Protein AF-A0A5N5W358-F1 (afdb_monomer_lite)

pLDDT: mean 72.8, std 19.38, range [32.84, 91.94]

Radius of gyration: 18.25 Å; chains: 1; bounding box: 49×60×29 Å

Sequence (107 aa):
MSAATDPSAQVLGEVALIACGRRKGKTRSCSSCERKAPILLSIARTGAVDALATAICGGNEGACRDCHDKARMILDETVTPCAACGEAGLYPRQTRFSDPAAPGASR

Organism: Streptomyces mobaraensis (NCBI:txid35621)

Structure (mmCIF, N/CA/C/O backbone):
data_AF-A0A5N5W358-F1
#
_entry.id   AF-A0A5N5W358-F1
#
loop_
_atom_site.group_PDB
_atom_site.id
_atom_site.type_symbol
_atom_site.label_atom_id
_atom_site.label_alt_id
_atom_site.label_comp_id
_atom_site.label_asym_id
_atom_site.label_entity_id
_atom_site.label_seq_id
_atom_site.pdbx_PDB_ins_code
_atom_site.Cartn_x
_atom_site.Cartn_y
_atom_site.Cartn_z
_atom_site.occupancy
_atom_site.B_iso_or_equiv
_atom_site.auth_seq_id
_atom_site.auth_comp_id
_atom_site.auth_asym_id
_atom_site.auth_atom_id
_atom_site.pdbx_PDB_model_num
ATOM 1 N N . MET A 1 1 ? -23.961 5.563 19.752 1.00 32.84 1 MET A N 1
ATOM 2 C CA . MET A 1 1 ? -23.305 6.177 18.579 1.00 32.84 1 MET A CA 1
ATOM 3 C C . MET A 1 1 ? -22.435 5.109 17.936 1.00 32.84 1 MET A C 1
ATOM 5 O O . MET A 1 1 ? -21.320 4.897 18.387 1.00 32.84 1 MET A O 1
ATOM 9 N N . SER A 1 2 ? -22.976 4.364 16.972 1.00 39.91 2 SER A N 1
ATOM 10 C CA . SER A 1 2 ? -22.243 3.294 16.287 1.00 39.91 2 SER A CA 1
ATOM 11 C C . SER A 1 2 ? -21.719 3.860 14.976 1.00 39.91 2 SER A C 1
ATOM 13 O O . SER A 1 2 ? -22.467 3.974 14.010 1.00 39.91 2 SER A O 1
ATOM 15 N N . ALA A 1 3 ? -20.459 4.295 14.964 1.00 45.12 3 ALA A N 1
ATOM 16 C CA . ALA A 1 3 ? -19.774 4.623 13.724 1.00 45.12 3 ALA A CA 1
ATOM 17 C C . ALA A 1 3 ? -19.533 3.303 12.984 1.00 45.12 3 ALA A C 1
ATOM 19 O O . ALA A 1 3 ? -18.563 2.598 13.253 1.00 45.12 3 ALA A O 1
ATOM 20 N N . ALA A 1 4 ? -20.459 2.935 12.100 1.00 45.47 4 ALA A N 1
ATOM 21 C CA . ALA A 1 4 ? -20.179 1.969 11.054 1.00 45.47 4 ALA A CA 1
ATOM 22 C C . ALA A 1 4 ? -19.151 2.633 10.134 1.00 45.47 4 ALA A C 1
ATOM 24 O O . ALA A 1 4 ? -19.504 3.327 9.185 1.00 45.47 4 ALA A O 1
ATOM 25 N N . THR A 1 5 ? -17.874 2.537 10.501 1.00 51.22 5 THR A N 1
ATOM 26 C CA . THR A 1 5 ? -16.779 2.965 9.642 1.00 51.22 5 THR A CA 1
ATOM 27 C C . THR A 1 5 ? -16.914 2.136 8.381 1.00 51.22 5 THR A C 1
ATOM 29 O O . THR A 1 5 ? -16.764 0.913 8.441 1.00 51.22 5 THR A O 1
ATOM 32 N N . ASP A 1 6 ? -17.283 2.806 7.291 1.00 58.31 6 ASP A N 1
ATOM 33 C CA . ASP A 1 6 ? -17.464 2.212 5.975 1.00 58.31 6 ASP A CA 1
ATOM 34 C C . ASP A 1 6 ? -16.317 1.216 5.732 1.00 58.31 6 ASP A C 1
ATOM 36 O O . ASP A 1 6 ? -15.157 1.577 5.980 1.00 58.31 6 ASP A O 1
ATOM 40 N N . PRO A 1 7 ? -16.589 -0.040 5.339 1.00 60.72 7 PRO A N 1
ATOM 41 C CA . PRO A 1 7 ? -15.531 -1.023 5.118 1.00 60.72 7 PRO A CA 1
ATOM 42 C C . PRO A 1 7 ? -14.454 -0.476 4.169 1.00 60.72 7 PRO A C 1
ATOM 44 O O . PRO A 1 7 ? -13.276 -0.782 4.333 1.00 60.72 7 PRO A O 1
ATOM 47 N N . SER A 1 8 ? -14.819 0.430 3.254 1.00 73.19 8 SER A N 1
ATOM 48 C CA . SER A 1 8 ? -13.862 1.156 2.417 1.00 73.19 8 SER A CA 1
ATOM 49 C C . SER A 1 8 ? -12.930 2.088 3.206 1.00 73.19 8 SER A C 1
ATOM 51 O O . SER A 1 8 ? -11.730 2.115 2.942 1.00 73.19 8 SER A O 1
ATOM 53 N N . ALA A 1 9 ? -13.431 2.816 4.204 1.00 79.62 9 ALA A N 1
ATOM 54 C CA . ALA A 1 9 ? -12.642 3.727 5.030 1.00 79.62 9 ALA A CA 1
ATOM 55 C C . ALA A 1 9 ? -11.670 2.985 5.962 1.00 79.62 9 ALA A C 1
ATOM 57 O O . ALA A 1 9 ? -10.557 3.464 6.183 1.00 79.62 9 ALA A O 1
ATOM 58 N N . GLN A 1 10 ? -12.054 1.807 6.466 1.00 82.88 10 GLN A N 1
ATOM 59 C CA . GLN A 1 10 ? -11.150 0.956 7.253 1.00 82.88 10 GLN A CA 1
ATOM 60 C C . GLN A 1 10 ? -9.987 0.445 6.397 1.00 82.88 10 GLN A C 1
ATOM 62 O O . GLN A 1 10 ? -8.829 0.644 6.762 1.00 82.88 10 GLN A O 1
ATOM 67 N N . VAL A 1 11 ? -10.288 -0.095 5.210 1.00 86.69 11 VAL A N 1
ATOM 68 C CA . VAL A 1 11 ? -9.271 -0.582 4.264 1.00 86.69 11 VAL A CA 1
ATOM 69 C C . VAL A 1 11 ? -8.324 0.543 3.841 1.00 86.69 11 VAL A C 1
ATOM 71 O O . VAL A 1 11 ? -7.107 0.366 3.823 1.00 86.69 11 VAL A O 1
ATOM 74 N N . LEU A 1 12 ? -8.844 1.739 3.552 1.00 88.69 12 LEU A N 1
ATOM 75 C CA . LEU A 1 12 ? -8.004 2.897 3.228 1.00 88.69 12 LEU A CA 1
ATOM 76 C C . LEU A 1 12 ? -7.079 3.289 4.391 1.00 88.69 12 LEU A C 1
ATOM 78 O O . LEU A 1 12 ? -5.919 3.637 4.156 1.00 88.69 12 LEU A O 1
ATOM 82 N N . GLY A 1 13 ? -7.558 3.200 5.634 1.00 88.12 13 GLY A N 1
ATOM 83 C CA . GLY A 1 13 ? -6.748 3.437 6.830 1.00 88.12 13 GLY A CA 1
ATOM 84 C C . GLY A 1 13 ? -5.609 2.427 6.986 1.00 88.12 13 GLY A C 1
ATOM 85 O O . GLY A 1 13 ? -4.471 2.809 7.266 1.00 88.12 13 GLY A O 1
ATOM 86 N N . GLU A 1 14 ? -5.875 1.147 6.742 1.00 88.31 14 GLU A N 1
ATOM 87 C CA . GLU A 1 14 ? -4.862 0.086 6.792 1.00 88.31 14 GLU A CA 1
ATOM 88 C C . GLU A 1 14 ? -3.804 0.250 5.699 1.00 88.31 14 GLU A C 1
ATOM 90 O O . GLU A 1 14 ? -2.602 0.225 5.987 1.00 88.31 14 GLU A O 1
ATOM 95 N N . VAL A 1 15 ? -4.229 0.527 4.463 1.00 89.94 15 VAL A N 1
ATOM 96 C CA . VAL A 1 15 ? -3.327 0.819 3.340 1.00 89.94 15 VAL A CA 1
ATOM 97 C C . VAL A 1 15 ? -2.433 2.019 3.664 1.00 89.94 15 VAL A C 1
ATOM 99 O O . VAL A 1 15 ? -1.213 1.961 3.470 1.00 89.94 15 VAL A O 1
ATOM 102 N N . ALA A 1 16 ? -3.008 3.093 4.215 1.00 91.38 16 ALA A N 1
ATOM 103 C CA . ALA A 1 16 ? -2.255 4.272 4.634 1.00 91.38 16 ALA A CA 1
ATOM 104 C C . ALA A 1 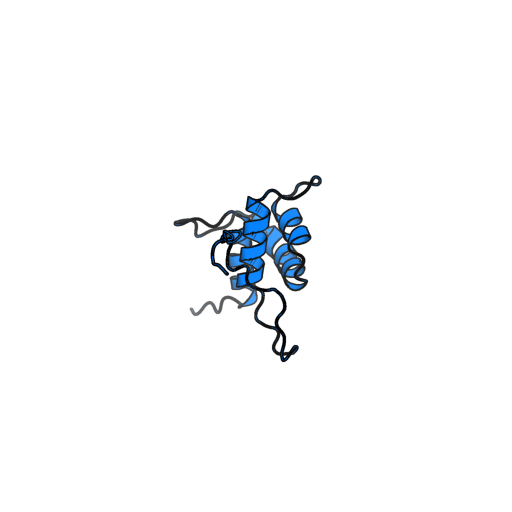16 ? -1.229 3.940 5.730 1.00 91.38 16 ALA A C 1
ATOM 106 O O . ALA A 1 16 ? -0.086 4.406 5.670 1.00 91.38 16 ALA A O 1
ATOM 107 N N . LEU A 1 17 ? -1.604 3.128 6.724 1.00 91.12 17 LEU A N 1
ATOM 108 C CA . LEU A 1 17 ? -0.729 2.708 7.821 1.00 91.12 17 LEU A CA 1
ATOM 109 C C . LEU A 1 17 ? 0.458 1.882 7.329 1.00 91.12 17 LEU A C 1
ATOM 111 O O . LEU A 1 17 ? 1.597 2.151 7.728 1.00 91.12 17 LEU A O 1
ATOM 115 N N . ILE A 1 18 ? 0.213 0.910 6.449 1.00 90.50 18 ILE A N 1
ATOM 116 C CA . ILE A 1 18 ? 1.260 0.058 5.877 1.00 90.50 18 ILE A CA 1
ATOM 117 C C . ILE A 1 18 ? 2.229 0.907 5.049 1.00 90.50 18 ILE A C 1
ATOM 119 O O . ILE A 1 18 ? 3.439 0.873 5.300 1.00 90.50 18 ILE A O 1
ATOM 123 N N . ALA A 1 19 ? 1.716 1.756 4.151 1.00 88.50 19 ALA A N 1
ATOM 124 C CA . ALA A 1 19 ? 2.531 2.670 3.348 1.00 88.50 19 ALA A CA 1
ATOM 125 C C . ALA A 1 19 ? 3.395 3.594 4.226 1.00 88.50 19 ALA A C 1
ATOM 127 O O . ALA A 1 19 ? 4.592 3.780 3.979 1.00 88.50 19 ALA A O 1
ATOM 128 N N . CYS A 1 20 ? 2.832 4.092 5.330 1.00 89.31 20 CYS A N 1
ATOM 129 C CA . CYS A 1 20 ? 3.526 4.948 6.291 1.00 89.31 20 CYS A CA 1
ATOM 130 C C . CYS A 1 20 ? 4.587 4.206 7.133 1.00 89.31 20 CYS A C 1
ATOM 132 O O . CYS A 1 20 ? 5.274 4.824 7.949 1.00 89.31 20 CYS A O 1
ATOM 134 N N . GLY A 1 21 ? 4.750 2.892 6.963 1.00 85.31 21 GLY A N 1
ATOM 135 C CA . GLY A 1 21 ? 5.665 2.074 7.756 1.00 85.31 21 GLY A CA 1
ATOM 136 C C . GLY A 1 21 ? 5.053 1.683 9.092 1.00 85.31 21 GLY A C 1
ATOM 137 O O . GLY A 1 21 ? 5.507 2.146 10.140 1.00 85.31 21 GLY A O 1
ATOM 138 N N . ARG A 1 22 ? 4.013 0.844 9.037 1.00 81.50 22 ARG A N 1
ATOM 139 C CA . ARG A 1 22 ? 3.398 0.171 10.190 1.00 81.50 22 ARG A CA 1
ATOM 140 C C . ARG A 1 22 ? 4.491 -0.424 11.093 1.00 81.50 22 ARG A C 1
ATOM 142 O O . ARG A 1 22 ? 5.352 -1.165 10.630 1.00 81.50 22 ARG A O 1
ATOM 149 N N . ARG A 1 23 ? 4.471 -0.073 12.382 1.00 80.81 23 ARG A N 1
ATOM 150 C CA . ARG A 1 23 ? 5.379 -0.564 13.439 1.00 80.81 23 ARG A CA 1
ATOM 151 C C . ARG A 1 23 ? 4.569 -0.787 14.715 1.00 80.81 23 ARG A C 1
ATOM 153 O O . ARG A 1 23 ? 3.537 -0.139 14.890 1.00 80.81 23 ARG A O 1
ATOM 160 N N . LYS A 1 24 ? 5.033 -1.656 15.624 1.00 72.19 24 LYS A N 1
ATOM 161 C CA . LYS A 1 24 ? 4.406 -1.806 16.952 1.00 72.19 24 LYS A CA 1
ATOM 162 C C . LYS A 1 24 ? 4.330 -0.434 17.639 1.00 72.19 24 LYS A C 1
ATOM 164 O O . LYS A 1 24 ? 5.345 0.242 17.765 1.00 72.19 24 LYS A O 1
ATOM 169 N N . GLY A 1 25 ? 3.119 -0.020 18.018 1.00 76.25 25 GLY A N 1
ATOM 170 C CA . GLY A 1 25 ? 2.831 1.287 18.626 1.00 76.25 25 GLY A CA 1
ATOM 171 C C . GLY A 1 25 ? 2.401 2.394 17.652 1.00 76.25 25 GLY A C 1
ATOM 172 O O . GLY A 1 25 ? 1.897 3.421 18.099 1.00 76.25 25 GLY A O 1
ATOM 173 N N . LYS A 1 26 ? 2.529 2.203 16.330 1.00 79.44 26 LYS A N 1
ATOM 174 C CA . LYS A 1 26 ? 2.057 3.176 15.334 1.00 79.44 26 LYS A CA 1
ATOM 175 C C . LYS A 1 26 ? 0.632 2.849 14.899 1.00 79.44 26 LYS A C 1
ATOM 177 O O . LYS A 1 26 ? 0.414 1.921 14.128 1.00 79.44 26 LYS A O 1
ATOM 182 N N . THR A 1 27 ? -0.315 3.650 15.375 1.00 79.25 27 THR A N 1
ATOM 183 C CA . THR A 1 27 ? -1.754 3.492 15.103 1.00 79.25 27 THR A CA 1
ATOM 184 C C . THR A 1 27 ? -2.308 4.520 14.118 1.00 79.25 27 THR A C 1
ATOM 186 O O . THR A 1 27 ? -3.464 4.413 13.726 1.00 79.25 27 THR A O 1
ATOM 189 N N . ARG A 1 28 ? -1.502 5.510 13.697 1.00 81.62 28 ARG A N 1
ATOM 190 C CA . ARG A 1 28 ? -1.896 6.527 12.708 1.00 81.62 28 ARG A CA 1
ATOM 191 C C . ARG A 1 28 ? -0.867 6.697 11.592 1.00 81.62 28 ARG A C 1
ATOM 193 O O . ARG A 1 28 ? 0.347 6.691 11.824 1.00 81.62 28 ARG A O 1
ATOM 200 N N . SER A 1 29 ? -1.376 6.842 10.376 1.00 88.00 29 SER A N 1
ATOM 201 C CA . SER A 1 29 ? -0.645 7.283 9.190 1.00 88.00 29 SER A CA 1
ATOM 202 C C . SER A 1 29 ? -0.409 8.794 9.218 1.00 88.00 29 SER A C 1
ATOM 204 O O . SER A 1 29 ? -1.043 9.525 9.972 1.00 88.00 29 SER A O 1
ATOM 206 N N . CYS A 1 30 ? 0.525 9.281 8.401 1.00 87.88 30 CYS A N 1
ATOM 207 C CA . CYS A 1 30 ? 0.615 10.712 8.125 1.00 87.88 30 CYS A CA 1
ATOM 208 C C . CYS A 1 30 ? -0.391 11.106 7.031 1.00 87.88 30 CYS A C 1
ATOM 210 O O . CYS A 1 30 ? -0.739 10.291 6.173 1.00 87.88 30 CYS A O 1
ATOM 212 N N . SER A 1 31 ? -0.774 12.384 6.994 1.00 86.50 31 SER A N 1
ATOM 213 C CA . SER A 1 31 ? -1.739 12.922 6.018 1.00 86.50 31 SER A CA 1
ATOM 214 C C . SER A 1 31 ? -1.307 12.770 4.551 1.00 86.50 31 SER A C 1
ATOM 216 O O . SER A 1 31 ? -2.131 12.856 3.642 1.00 86.50 31 SER A O 1
ATOM 218 N N . SER A 1 32 ? -0.012 12.564 4.292 1.00 86.44 32 SER A N 1
ATOM 219 C CA . SER A 1 32 ? 0.505 12.250 2.953 1.00 86.44 32 SER A CA 1
ATOM 220 C C . SER A 1 32 ? 0.156 10.816 2.537 1.00 86.44 32 SER A C 1
ATOM 222 O O . SER A 1 32 ? -0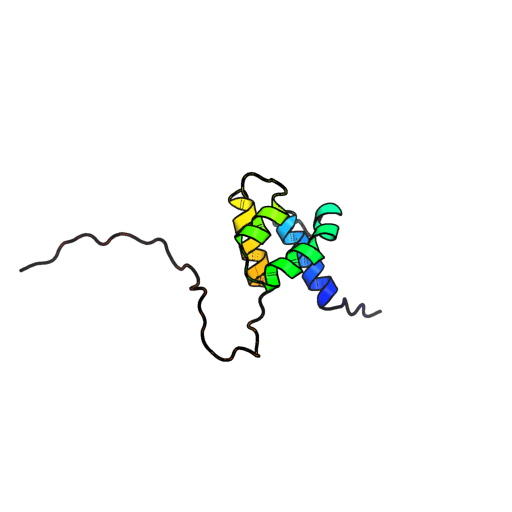.332 10.590 1.430 1.00 86.44 32 SER A O 1
ATOM 224 N N . CYS A 1 33 ? 0.335 9.845 3.437 1.00 87.12 33 CYS A N 1
ATOM 225 C CA . CYS A 1 33 ? -0.011 8.446 3.180 1.00 87.12 33 CYS A CA 1
ATOM 226 C C . CYS A 1 33 ? -1.526 8.239 3.086 1.00 87.12 33 CYS A C 1
ATOM 228 O O . CYS A 1 33 ? -1.972 7.470 2.242 1.00 87.12 33 CYS A O 1
ATOM 230 N N . GLU A 1 34 ? -2.312 8.969 3.880 1.00 88.75 34 GLU A N 1
ATOM 231 C CA . GLU A 1 34 ? -3.781 8.948 3.798 1.00 88.75 34 GLU A CA 1
ATOM 232 C C . GLU A 1 34 ? -4.276 9.431 2.436 1.00 88.75 34 GLU A C 1
ATOM 234 O O . GLU A 1 34 ? -5.094 8.770 1.803 1.00 88.75 34 GLU A O 1
ATOM 239 N N . ARG A 1 35 ? -3.708 10.528 1.920 1.00 88.31 35 ARG A N 1
ATOM 240 C CA . ARG A 1 35 ? -4.037 11.037 0.580 1.00 88.31 35 ARG A CA 1
ATOM 241 C C . ARG A 1 35 ? -3.637 10.084 -0.547 1.00 88.31 35 ARG A C 1
ATOM 243 O O . ARG A 1 35 ? -4.281 10.079 -1.591 1.00 88.31 35 ARG A O 1
ATOM 250 N N . LYS A 1 36 ? -2.590 9.277 -0.352 1.00 87.50 36 LYS A N 1
ATOM 251 C CA . LYS A 1 36 ? -2.139 8.272 -1.330 1.00 87.50 36 LYS A CA 1
ATOM 252 C C . LYS A 1 36 ? -2.958 6.979 -1.279 1.00 87.50 36 LYS A C 1
ATOM 254 O O . LYS A 1 36 ? -3.020 6.284 -2.289 1.00 87.50 36 LYS A O 1
ATOM 259 N N . ALA A 1 37 ? -3.592 6.658 -0.151 1.00 90.12 37 ALA A N 1
ATOM 260 C CA . ALA A 1 37 ? -4.258 5.374 0.066 1.00 90.12 37 ALA A CA 1
ATOM 261 C C . ALA A 1 37 ? -5.281 4.972 -1.016 1.00 90.12 37 ALA A C 1
ATOM 263 O O . ALA A 1 37 ? -5.233 3.816 -1.435 1.00 90.12 37 ALA A O 1
ATOM 264 N N . PRO A 1 38 ? -6.136 5.866 -1.557 1.00 89.25 38 PRO A N 1
ATOM 265 C CA . PRO A 1 38 ? -7.077 5.490 -2.618 1.00 89.25 38 PRO A CA 1
ATOM 266 C C . PRO A 1 38 ? -6.387 5.041 -3.913 1.00 89.25 38 PRO A C 1
ATOM 268 O O . PRO A 1 38 ? -6.805 4.073 -4.551 1.00 89.25 38 PRO A O 1
ATOM 271 N N . ILE A 1 39 ? -5.297 5.719 -4.284 1.00 89.94 39 ILE A N 1
ATOM 272 C CA . ILE A 1 39 ? -4.492 5.373 -5.463 1.00 89.94 39 ILE A CA 1
ATOM 273 C C . ILE A 1 39 ? -3.766 4.049 -5.218 1.00 89.94 39 ILE A C 1
ATOM 275 O O . ILE A 1 39 ? -3.803 3.165 -6.069 1.00 89.94 39 ILE A O 1
ATOM 279 N N . LEU A 1 40 ? -3.165 3.879 -4.037 1.00 90.38 40 LEU A N 1
ATOM 280 C CA . LEU A 1 40 ? -2.484 2.638 -3.658 1.00 90.38 40 LEU A CA 1
ATOM 281 C C . LEU A 1 40 ? -3.440 1.441 -3.674 1.00 90.38 40 LEU A C 1
ATOM 283 O O . LEU A 1 40 ? -3.097 0.406 -4.231 1.00 90.38 40 LEU A O 1
ATOM 287 N N . LEU A 1 41 ? -4.654 1.590 -3.140 1.00 89.88 41 LEU A N 1
ATOM 288 C CA . LEU A 1 41 ? -5.675 0.542 -3.172 1.00 89.88 41 LEU A CA 1
ATOM 289 C C . LEU A 1 41 ? -6.108 0.208 -4.608 1.00 89.88 41 LEU A C 1
ATOM 291 O O . LEU A 1 41 ? -6.306 -0.957 -4.940 1.00 89.88 41 LEU A O 1
ATOM 295 N N . SER A 1 42 ? -6.222 1.214 -5.477 1.00 87.31 42 SER A N 1
ATOM 296 C CA . SER A 1 42 ? -6.565 1.004 -6.889 1.00 87.31 42 SER A CA 1
ATOM 297 C C . SER A 1 42 ? -5.481 0.217 -7.632 1.00 87.31 42 SER A C 1
ATOM 299 O O . SER A 1 42 ? -5.808 -0.669 -8.415 1.00 87.31 42 SER A O 1
ATOM 301 N N . ILE A 1 43 ? -4.202 0.484 -7.347 1.00 87.12 43 ILE A N 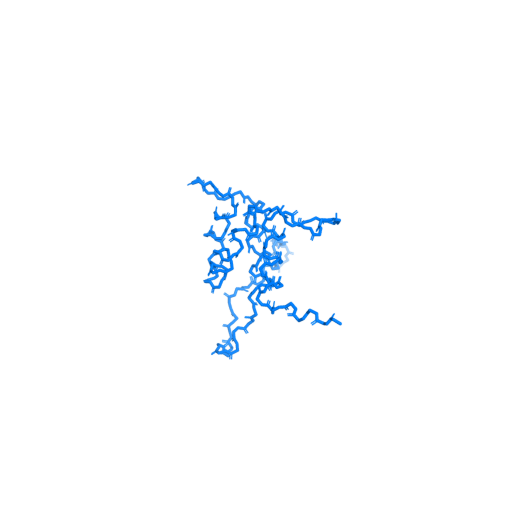1
ATOM 302 C CA . ILE A 1 43 ? -3.072 -0.285 -7.893 1.00 87.12 43 ILE A CA 1
ATOM 303 C C . ILE A 1 43 ? -3.011 -1.683 -7.261 1.00 87.12 43 ILE A C 1
ATOM 305 O O . ILE A 1 43 ? -2.760 -2.660 -7.954 1.00 87.12 43 ILE A O 1
ATOM 309 N N . ALA A 1 44 ? -3.288 -1.820 -5.964 1.00 88.44 44 ALA A N 1
ATOM 310 C CA . ALA A 1 44 ? -3.307 -3.123 -5.301 1.00 88.44 44 ALA A CA 1
ATOM 311 C C . ALA A 1 44 ? -4.332 -4.075 -5.943 1.00 88.44 44 ALA A C 1
ATOM 313 O O . ALA A 1 44 ? -4.040 -5.245 -6.168 1.00 88.44 44 ALA A O 1
ATOM 314 N N . ARG A 1 45 ? -5.497 -3.562 -6.357 1.00 85.44 45 ARG A N 1
ATOM 315 C CA . ARG A 1 45 ? -6.517 -4.349 -7.072 1.00 85.44 45 ARG A CA 1
ATOM 316 C C . ARG A 1 45 ? -6.052 -4.919 -8.414 1.00 85.44 45 ARG A C 1
ATOM 318 O O . ARG A 1 45 ? -6.659 -5.874 -8.884 1.00 85.44 45 ARG A O 1
ATOM 325 N N . THR A 1 46 ? -5.010 -4.365 -9.034 1.00 84.88 46 THR A N 1
ATOM 326 C CA . THR A 1 46 ? -4.448 -4.911 -10.281 1.00 84.88 46 THR A CA 1
ATOM 327 C C . THR A 1 46 ? -3.398 -5.995 -10.032 1.00 84.88 46 THR A C 1
ATOM 329 O O . THR A 1 46 ? -2.964 -6.641 -10.981 1.00 84.88 46 THR A O 1
ATOM 332 N N . GLY A 1 47 ? -2.957 -6.192 -8.783 1.00 85.38 47 GLY A N 1
ATOM 333 C CA . GLY A 1 47 ? -1.875 -7.119 -8.443 1.00 85.38 47 GLY A CA 1
ATOM 334 C C . GLY A 1 47 ? -0.473 -6.624 -8.827 1.00 85.38 47 GLY A C 1
ATOM 335 O O . GLY A 1 47 ? 0.500 -7.358 -8.667 1.00 85.38 47 GLY A O 1
ATOM 336 N N . ALA A 1 48 ? -0.332 -5.388 -9.318 1.00 88.31 48 ALA A N 1
ATOM 337 C CA . ALA A 1 48 ? 0.943 -4.851 -9.792 1.00 88.31 48 ALA A CA 1
ATOM 338 C C . ALA A 1 48 ? 1.852 -4.406 -8.628 1.00 88.31 48 ALA A C 1
ATOM 340 O O . ALA A 1 48 ? 1.922 -3.221 -8.290 1.00 88.31 48 ALA A O 1
ATOM 341 N N . VAL A 1 49 ? 2.573 -5.360 -8.024 1.00 89.38 49 VAL A N 1
ATOM 342 C CA . VAL A 1 49 ? 3.477 -5.139 -6.874 1.00 89.38 49 VAL A CA 1
ATOM 343 C C . VAL A 1 49 ? 4.487 -4.019 -7.142 1.00 89.38 49 VAL A C 1
ATOM 345 O O . VAL A 1 49 ? 4.681 -3.158 -6.288 1.00 89.38 49 VAL A O 1
ATOM 348 N N . ASP A 1 50 ? 5.115 -4.002 -8.317 1.00 87.25 50 ASP A N 1
ATOM 349 C CA . ASP A 1 50 ? 6.197 -3.056 -8.623 1.00 87.25 50 ASP A CA 1
ATOM 350 C C . ASP A 1 50 ? 5.672 -1.629 -8.818 1.00 87.25 50 ASP A C 1
ATOM 352 O O . ASP A 1 50 ? 6.258 -0.662 -8.322 1.00 87.25 50 ASP A O 1
ATOM 356 N N . ALA A 1 51 ? 4.511 -1.493 -9.464 1.00 88.50 51 ALA A N 1
ATOM 357 C CA . ALA A 1 51 ? 3.816 -0.215 -9.593 1.00 88.50 51 ALA A CA 1
ATOM 358 C C . ALA A 1 51 ? 3.381 0.313 -8.218 1.00 88.50 51 ALA A C 1
ATOM 360 O O . ALA A 1 51 ? 3.533 1.501 -7.921 1.00 88.50 51 ALA A O 1
ATOM 361 N N . LEU A 1 52 ? 2.898 -0.579 -7.350 1.00 89.81 52 LEU A N 1
ATOM 362 C CA . LEU A 1 52 ? 2.501 -0.243 -5.989 1.00 89.81 52 LEU A CA 1
ATOM 363 C C . LEU A 1 52 ? 3.706 0.200 -5.149 1.00 89.81 52 LEU A C 1
ATOM 365 O O . LEU A 1 52 ? 3.656 1.242 -4.497 1.00 89.81 52 LEU A O 1
ATOM 369 N N . ALA A 1 53 ? 4.810 -0.541 -5.211 1.00 90.62 53 ALA A N 1
ATOM 370 C CA . ALA A 1 53 ? 6.048 -0.209 -4.515 1.00 90.62 53 ALA A CA 1
ATOM 371 C C . ALA A 1 53 ? 6.597 1.152 -4.969 1.00 90.62 53 ALA A C 1
ATOM 373 O O . ALA A 1 53 ? 7.002 1.966 -4.137 1.00 90.62 53 ALA A O 1
ATOM 374 N N . THR A 1 54 ? 6.538 1.437 -6.271 1.00 91.00 54 THR A N 1
ATOM 375 C CA . THR A 1 54 ? 6.973 2.716 -6.856 1.00 91.00 54 THR A CA 1
ATOM 376 C C . THR A 1 54 ? 6.103 3.871 -6.363 1.00 91.00 54 THR A C 1
ATOM 378 O O . THR A 1 54 ? 6.619 4.900 -5.921 1.00 91.00 54 THR A O 1
ATOM 381 N N . ALA A 1 55 ? 4.781 3.684 -6.323 1.00 89.69 55 ALA A N 1
ATOM 382 C CA . ALA A 1 55 ? 3.841 4.683 -5.813 1.00 89.69 55 ALA A CA 1
ATOM 383 C C . ALA A 1 55 ? 4.038 4.998 -4.313 1.00 89.69 55 ALA A C 1
ATOM 385 O O . ALA A 1 55 ? 3.838 6.145 -3.886 1.00 89.69 55 ALA A O 1
ATOM 386 N N . ILE A 1 56 ? 4.452 4.001 -3.519 1.00 89.06 56 ILE A N 1
ATOM 387 C CA . ILE A 1 56 ? 4.810 4.161 -2.099 1.00 89.06 56 ILE A CA 1
ATOM 388 C C . ILE A 1 56 ? 6.146 4.891 -1.957 1.00 89.06 56 ILE A C 1
ATOM 390 O O . ILE A 1 56 ? 6.242 5.830 -1.168 1.00 89.06 56 ILE A O 1
ATOM 394 N N . CYS A 1 57 ? 7.163 4.466 -2.711 1.00 88.94 57 CYS A N 1
ATOM 395 C CA . CYS A 1 57 ? 8.519 5.003 -2.628 1.00 88.94 57 CYS A CA 1
ATOM 396 C C . CYS A 1 57 ? 8.593 6.457 -3.116 1.00 88.94 57 CYS A C 1
ATOM 398 O O . CYS A 1 57 ? 9.381 7.241 -2.594 1.00 88.94 57 CYS A O 1
ATOM 400 N N . GLY A 1 58 ? 7.758 6.828 -4.093 1.00 81.44 58 GLY A N 1
ATOM 401 C CA . GLY A 1 58 ? 7.705 8.179 -4.654 1.00 81.44 58 GLY A CA 1
ATOM 402 C C . GLY A 1 58 ? 8.920 8.563 -5.506 1.00 81.44 58 GLY A C 1
ATOM 403 O O . GLY A 1 58 ? 9.084 9.744 -5.792 1.00 81.44 58 GLY A O 1
ATOM 404 N N . GLY A 1 59 ? 9.762 7.594 -5.882 1.00 72.50 59 GLY A N 1
ATOM 405 C CA . GLY A 1 59 ? 10.951 7.789 -6.716 1.00 72.50 59 GLY A CA 1
ATOM 406 C C . GLY A 1 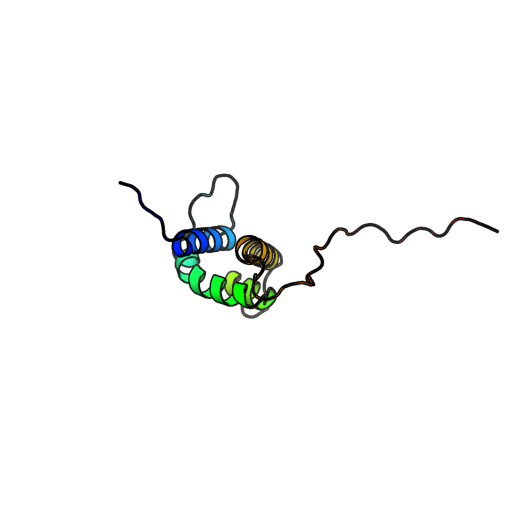59 ? 10.768 7.246 -8.136 1.00 72.50 59 GLY A C 1
ATOM 407 O O . GLY A 1 59 ? 10.006 6.304 -8.345 1.00 72.50 59 GLY A O 1
ATOM 408 N N . ASN A 1 60 ? 11.491 7.829 -9.097 1.00 64.69 60 ASN A N 1
ATOM 409 C CA . ASN A 1 60 ? 11.448 7.445 -10.517 1.00 64.69 60 ASN A CA 1
ATOM 410 C C . ASN A 1 60 ? 12.474 6.359 -10.897 1.00 64.69 60 ASN A C 1
ATOM 412 O O . ASN A 1 60 ? 12.453 5.870 -12.021 1.00 64.69 60 ASN A O 1
ATOM 416 N N . GLU A 1 61 ? 13.365 5.979 -9.979 1.00 68.38 61 GLU A N 1
ATOM 417 C CA . GLU A 1 61 ? 14.520 5.104 -10.251 1.00 68.38 61 GLU A CA 1
ATOM 418 C C . GLU A 1 61 ? 14.320 3.666 -9.735 1.00 68.38 61 GLU A C 1
ATOM 420 O O . GLU A 1 61 ? 15.266 2.894 -9.603 1.00 68.38 61 GLU A O 1
ATOM 425 N N . GLY A 1 62 ? 13.068 3.302 -9.448 1.00 72.44 62 GLY A N 1
ATOM 426 C CA . GLY A 1 62 ? 12.696 2.028 -8.839 1.00 72.44 62 GLY A CA 1
ATOM 427 C C . GLY A 1 62 ? 12.436 2.141 -7.337 1.00 72.44 62 GLY A C 1
ATOM 428 O O . GLY A 1 62 ? 12.882 3.067 -6.656 1.00 72.44 62 GLY A O 1
ATOM 429 N N . ALA A 1 63 ? 11.648 1.205 -6.812 1.00 86.56 63 ALA A N 1
ATOM 430 C CA . ALA A 1 63 ? 11.277 1.186 -5.406 1.00 86.56 63 ALA A CA 1
ATOM 431 C C . ALA A 1 63 ? 12.335 0.469 -4.557 1.00 86.56 63 ALA A C 1
ATOM 433 O O . ALA A 1 63 ? 12.891 -0.555 -4.952 1.00 86.56 63 ALA A O 1
ATOM 434 N N . CYS A 1 64 ? 12.592 0.973 -3.348 1.00 89.06 64 CYS A N 1
ATOM 435 C CA . CYS A 1 64 ? 13.472 0.275 -2.414 1.00 89.06 64 CYS A CA 1
ATOM 436 C C . CYS A 1 64 ? 12.828 -1.023 -1.894 1.00 89.06 64 CYS A C 1
ATOM 438 O O . CYS A 1 64 ? 11.601 -1.178 -1.908 1.00 89.06 64 CYS A O 1
ATOM 440 N N . ARG A 1 65 ? 13.652 -1.944 -1.373 1.00 88.06 65 ARG A N 1
ATOM 441 C CA . ARG A 1 65 ? 13.186 -3.242 -0.850 1.00 88.06 65 ARG A CA 1
ATOM 442 C C . ARG A 1 65 ? 12.086 -3.092 0.206 1.00 88.06 65 ARG A C 1
ATOM 444 O O . ARG A 1 65 ? 11.073 -3.775 0.128 1.00 88.06 65 ARG A O 1
ATOM 451 N N . ASP A 1 66 ? 12.219 -2.114 1.097 1.00 89.00 66 ASP A N 1
ATOM 452 C CA . ASP A 1 66 ? 11.209 -1.826 2.120 1.00 89.00 66 ASP A CA 1
ATOM 453 C C . ASP A 1 66 ? 9.857 -1.407 1.516 1.00 89.00 66 ASP A C 1
ATOM 455 O O . ASP A 1 66 ? 8.798 -1.716 2.064 1.00 89.00 66 ASP A O 1
ATOM 459 N N . CYS A 1 67 ? 9.863 -0.692 0.386 1.00 89.81 67 CYS A N 1
ATOM 460 C CA . CYS A 1 67 ? 8.634 -0.310 -0.308 1.00 89.81 67 CYS A CA 1
ATOM 461 C C . CYS A 1 67 ? 8.000 -1.492 -1.050 1.00 89.81 67 CYS A C 1
ATOM 463 O O . CYS A 1 67 ? 6.773 -1.566 -1.101 1.00 89.81 67 CYS A O 1
ATOM 465 N N . HIS A 1 68 ? 8.797 -2.448 -1.541 1.00 90.81 68 HIS A N 1
ATOM 466 C CA . HIS A 1 68 ? 8.275 -3.720 -2.052 1.00 90.81 68 HIS A CA 1
ATOM 467 C C . HIS A 1 68 ? 7.627 -4.561 -0.950 1.00 90.81 68 HIS A C 1
ATOM 469 O O . HIS A 1 68 ? 6.542 -5.105 -1.157 1.00 90.81 68 HIS A O 1
ATOM 475 N N . ASP A 1 69 ? 8.230 -4.628 0.235 1.00 91.94 69 ASP A N 1
ATOM 476 C CA . ASP A 1 69 ? 7.651 -5.371 1.359 1.00 91.94 69 ASP A CA 1
ATOM 477 C C . ASP A 1 69 ? 6.328 -4.743 1.823 1.00 91.94 69 ASP A C 1
ATOM 479 O O . ASP A 1 69 ? 5.353 -5.450 2.081 1.00 91.94 69 ASP A O 1
ATOM 483 N N . LYS A 1 70 ? 6.237 -3.406 1.844 1.00 91.00 70 LYS A N 1
ATOM 484 C CA . LYS A 1 70 ? 4.972 -2.685 2.081 1.00 91.00 70 LYS A CA 1
ATOM 485 C C . LYS A 1 70 ? 3.923 -2.959 1.009 1.00 91.00 70 LYS A C 1
ATOM 487 O O . LYS A 1 70 ? 2.758 -3.137 1.350 1.00 91.00 70 LYS A O 1
ATOM 492 N N . ALA A 1 71 ? 4.318 -2.989 -0.261 1.00 91.25 71 ALA A N 1
ATOM 493 C CA . ALA A 1 71 ? 3.413 -3.289 -1.364 1.00 91.25 71 ALA A CA 1
ATOM 494 C C . ALA A 1 71 ? 2.831 -4.705 -1.247 1.00 91.25 71 ALA A C 1
ATOM 496 O O . ALA A 1 71 ? 1.624 -4.883 -1.388 1.00 91.25 71 ALA A O 1
ATOM 497 N N . ARG A 1 72 ? 3.665 -5.696 -0.910 1.00 90.25 72 ARG A N 1
ATOM 498 C CA . ARG A 1 72 ? 3.218 -7.072 -0.644 1.00 90.25 72 ARG A CA 1
ATOM 499 C C . ARG A 1 72 ? 2.250 -7.143 0.530 1.00 90.25 72 ARG A C 1
ATOM 501 O O . ARG A 1 72 ? 1.185 -7.719 0.382 1.00 90.25 72 ARG A O 1
ATOM 508 N N . MET A 1 73 ? 2.567 -6.477 1.643 1.00 90.06 73 MET A N 1
ATOM 509 C CA . MET A 1 73 ? 1.650 -6.394 2.785 1.00 90.06 73 MET A CA 1
ATOM 510 C C . MET A 1 73 ? 0.301 -5.776 2.399 1.00 90.06 73 MET A C 1
ATOM 512 O O . MET A 1 73 ? -0.732 -6.278 2.815 1.00 90.06 73 MET A O 1
ATOM 516 N N . ILE A 1 74 ? 0.286 -4.708 1.597 1.00 89.56 74 ILE A N 1
ATOM 517 C CA . ILE A 1 74 ? -0.971 -4.112 1.119 1.00 89.56 74 ILE A CA 1
ATOM 518 C C . ILE A 1 74 ? -1.756 -5.113 0.268 1.00 89.56 74 ILE A C 1
ATOM 520 O O . ILE A 1 74 ? -2.964 -5.219 0.438 1.00 89.56 74 ILE A O 1
ATOM 524 N N . LEU A 1 75 ? -1.103 -5.846 -0.633 1.00 88.75 75 LEU A N 1
ATOM 525 C CA . LEU A 1 75 ? -1.773 -6.863 -1.443 1.00 88.75 75 LEU A CA 1
ATOM 526 C C . LEU A 1 75 ? -2.358 -7.980 -0.579 1.00 88.75 75 LEU A C 1
ATOM 528 O O . LEU A 1 75 ? -3.527 -8.295 -0.739 1.00 88.75 75 LEU A O 1
ATOM 532 N N . ASP A 1 76 ? -1.600 -8.511 0.374 1.00 85.50 76 ASP A N 1
ATOM 533 C CA . ASP A 1 76 ? -2.079 -9.582 1.256 1.00 85.50 76 ASP A CA 1
ATOM 534 C C . ASP A 1 76 ? -3.298 -9.155 2.096 1.00 85.50 76 ASP A C 1
ATOM 536 O O . ASP A 1 76 ? -4.179 -9.968 2.362 1.00 85.50 76 ASP A O 1
ATOM 540 N N . GLU A 1 77 ? -3.371 -7.881 2.493 1.00 82.25 77 GLU A N 1
ATOM 541 C CA . GLU A 1 77 ? -4.459 -7.343 3.328 1.00 82.25 77 GLU A CA 1
ATOM 542 C C . GLU A 1 77 ? -5.672 -6.882 2.491 1.00 82.25 77 GLU A C 1
ATOM 544 O O . GLU A 1 77 ? -6.792 -6.831 2.991 1.00 82.25 77 GLU A O 1
ATOM 549 N N . THR A 1 78 ? -5.475 -6.536 1.211 1.00 79.81 78 THR A N 1
ATOM 550 C CA . THR A 1 78 ? -6.535 -5.968 0.348 1.00 79.81 78 THR A CA 1
ATOM 551 C C . THR A 1 78 ? -7.057 -6.922 -0.719 1.00 79.81 78 THR A C 1
ATOM 553 O O . THR A 1 78 ? -8.167 -6.730 -1.222 1.00 79.81 78 THR A O 1
ATOM 556 N N . VAL A 1 79 ? -6.287 -7.949 -1.079 1.00 68.81 79 VAL A N 1
ATOM 557 C CA . VAL A 1 79 ? -6.711 -8.993 -2.009 1.00 68.81 79 VAL A CA 1
ATOM 558 C C . VAL A 1 79 ? -7.517 -10.020 -1.225 1.00 68.81 79 VAL A C 1
ATOM 560 O O . VAL A 1 79 ? -7.029 -11.067 -0.807 1.00 68.81 79 VAL A O 1
ATOM 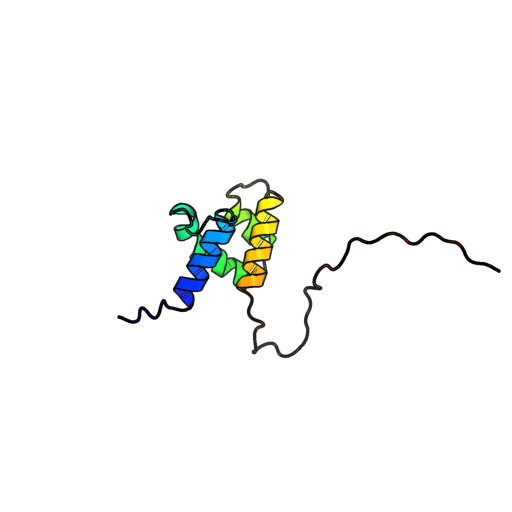563 N N . THR A 1 80 ? -8.805 -9.738 -1.057 1.00 56.72 80 THR A N 1
ATOM 564 C CA . THR A 1 80 ? -9.779 -10.801 -0.809 1.00 56.72 80 THR A CA 1
ATOM 565 C C . THR A 1 80 ? -9.819 -11.675 -2.065 1.00 56.72 80 THR A C 1
ATOM 567 O O . THR A 1 80 ? -9.928 -11.114 -3.162 1.00 56.72 80 THR A O 1
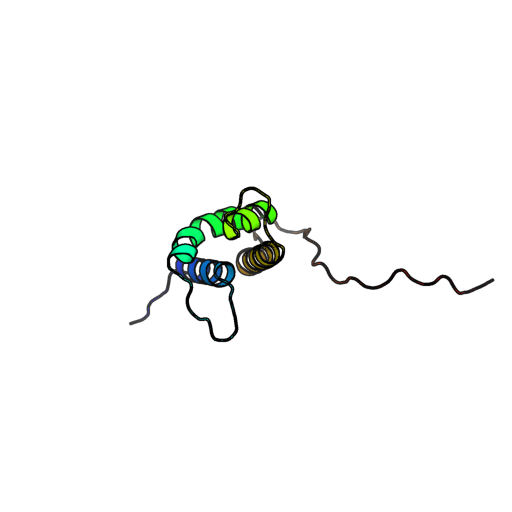ATOM 570 N N . PRO A 1 81 ? -9.731 -13.017 -1.969 1.00 53.19 81 PRO A N 1
ATOM 571 C CA . PRO A 1 81 ? -9.874 -13.870 -3.141 1.00 53.19 81 PRO A CA 1
ATOM 572 C C . PRO A 1 81 ? -11.178 -13.508 -3.848 1.00 53.19 81 PRO A C 1
ATOM 574 O O . PRO A 1 81 ? -12.257 -13.515 -3.251 1.00 53.19 81 PRO A O 1
ATOM 577 N N . CYS A 1 82 ? -11.058 -13.109 -5.112 1.00 42.28 82 CYS A N 1
ATOM 578 C CA . CYS A 1 82 ? -12.199 -12.754 -5.931 1.00 42.28 82 CYS A CA 1
ATOM 579 C C . CYS A 1 82 ? -13.095 -13.992 -6.056 1.00 42.28 82 CYS A C 1
ATOM 581 O O . CYS A 1 82 ? -12.735 -14.938 -6.749 1.00 42.28 82 CYS A O 1
ATOM 583 N N . ALA A 1 83 ? -14.264 -13.989 -5.409 1.00 47.78 83 ALA A N 1
ATOM 584 C CA . ALA A 1 83 ? -15.229 -15.088 -5.508 1.00 47.78 83 ALA A CA 1
ATOM 585 C C . ALA A 1 83 ? -15.758 -15.299 -6.944 1.00 47.78 83 ALA A C 1
ATOM 587 O O . ALA A 1 83 ? -16.355 -16.331 -7.229 1.00 47.78 83 ALA A O 1
ATOM 588 N N . ALA A 1 84 ? -15.530 -14.338 -7.852 1.00 46.72 84 ALA A N 1
ATOM 589 C CA . ALA A 1 84 ? -15.868 -14.466 -9.268 1.00 46.72 84 ALA A CA 1
ATOM 590 C C . ALA A 1 84 ? -14.832 -15.273 -10.074 1.00 46.72 84 ALA A C 1
ATOM 592 O O . ALA A 1 84 ? -15.153 -15.746 -11.160 1.00 46.72 84 ALA A O 1
ATOM 593 N N . CYS A 1 85 ? -13.624 -15.480 -9.542 1.00 41.19 85 CYS A N 1
ATOM 594 C CA . CYS A 1 85 ? -12.629 -16.380 -10.118 1.00 41.19 85 CYS A CA 1
ATOM 595 C C . CYS A 1 85 ? -12.557 -17.629 -9.238 1.00 41.19 85 CYS A C 1
ATOM 597 O O . CYS A 1 85 ? -11.653 -17.782 -8.416 1.00 41.19 85 CYS A O 1
ATOM 599 N N . GLY A 1 86 ? -13.564 -18.492 -9.362 1.00 42.59 86 GLY A N 1
ATOM 600 C CA . GLY A 1 86 ? -13.484 -19.841 -8.825 1.00 42.59 86 GLY A CA 1
ATOM 601 C C . GLY A 1 86 ? -12.261 -20.553 -9.407 1.00 42.59 86 GLY A C 1
ATOM 602 O O . GLY A 1 86 ? -12.186 -20.757 -10.612 1.00 42.59 86 GLY A O 1
ATOM 603 N N . GLU A 1 87 ? -11.354 -20.935 -8.510 1.00 42.69 87 GLU A N 1
ATOM 604 C CA . GLU A 1 87 ? -10.291 -21.933 -8.685 1.00 42.69 87 GLU A CA 1
ATOM 605 C C . GLU A 1 87 ? -9.023 -21.492 -9.460 1.00 42.69 87 GLU A C 1
ATOM 607 O O . GLU A 1 87 ? -9.072 -20.931 -10.546 1.00 42.69 87 GLU A O 1
ATOM 612 N N . ALA A 1 88 ? -7.860 -21.787 -8.851 1.00 38.94 88 ALA A N 1
ATOM 613 C CA . ALA A 1 88 ? -6.479 -21.434 -9.233 1.00 38.94 88 ALA A CA 1
ATOM 614 C C . ALA A 1 88 ? -6.137 -19.923 -9.135 1.00 38.94 88 ALA A C 1
ATOM 616 O O . ALA A 1 88 ? -6.313 -19.144 -10.057 1.00 38.94 88 ALA A O 1
ATOM 617 N N . GLY A 1 89 ? -5.603 -19.394 -8.032 1.00 43.56 89 GLY A N 1
ATOM 618 C CA . GLY A 1 89 ? -4.426 -19.919 -7.356 1.00 43.56 89 GLY A CA 1
ATOM 619 C C . GLY A 1 89 ? -3.209 -19.864 -8.277 1.00 43.56 89 GLY A C 1
ATOM 620 O O . GLY A 1 89 ? -2.824 -20.904 -8.778 1.00 43.56 89 GLY A O 1
ATOM 621 N N . LEU A 1 90 ? -2.600 -18.689 -8.488 1.00 45.56 90 LEU A N 1
ATOM 622 C CA . LEU A 1 90 ? -1.185 -18.601 -8.879 1.00 45.56 90 LEU A CA 1
ATOM 623 C C . LEU A 1 90 ? -0.580 -17.216 -8.567 1.00 45.56 90 LEU A C 1
ATOM 625 O O . LEU A 1 90 ? -0.105 -16.493 -9.431 1.00 45.56 90 LEU A O 1
ATOM 629 N N . TYR A 1 91 ? -0.522 -16.870 -7.283 1.00 42.00 91 TYR A N 1
ATOM 630 C CA . TYR A 1 91 ? 0.762 -16.410 -6.757 1.00 42.00 91 TYR A CA 1
ATOM 631 C C . TYR A 1 91 ? 1.186 -17.457 -5.732 1.00 42.00 91 TYR A C 1
ATOM 633 O O . TYR A 1 91 ? 0.566 -17.546 -4.669 1.00 42.00 91 TYR A O 1
ATOM 641 N N . PRO A 1 92 ? 2.170 -18.323 -6.041 1.00 45.66 92 PRO A N 1
ATOM 642 C CA . PRO A 1 92 ? 2.699 -19.220 -5.039 1.00 45.66 92 PRO A CA 1
ATOM 643 C C . PRO A 1 92 ? 3.296 -18.355 -3.934 1.00 45.66 92 PRO A C 1
ATOM 645 O O . PRO A 1 92 ? 4.275 -17.630 -4.121 1.00 45.66 92 PRO A O 1
ATOM 648 N N . ARG A 1 93 ? 2.646 -18.429 -2.775 1.00 44.19 93 ARG A N 1
ATOM 649 C CA . ARG A 1 93 ? 3.174 -18.082 -1.464 1.00 44.19 93 ARG A CA 1
ATOM 650 C C . ARG A 1 93 ? 4.631 -18.549 -1.424 1.00 44.19 93 ARG A C 1
ATOM 652 O O . ARG A 1 93 ? 4.875 -19.751 -1.402 1.00 44.19 93 ARG A O 1
ATOM 659 N N . GLN A 1 94 ? 5.587 -17.619 -1.492 1.00 46.50 94 GLN A N 1
ATOM 660 C CA . GLN A 1 94 ? 7.014 -17.940 -1.447 1.00 46.50 94 GLN A CA 1
ATOM 661 C C . GLN A 1 94 ? 7.352 -18.541 -0.082 1.00 46.50 94 GLN A C 1
ATOM 663 O O . GLN A 1 94 ? 7.728 -17.849 0.862 1.00 46.50 94 GLN A O 1
ATOM 668 N N . THR A 1 95 ? 7.204 -19.851 0.040 1.00 41.44 95 THR A N 1
ATOM 669 C CA . THR A 1 95 ? 7.819 -20.618 1.107 1.00 41.44 95 THR A CA 1
ATOM 670 C C . THR A 1 95 ? 9.206 -21.034 0.638 1.00 41.44 95 THR A C 1
ATOM 672 O O . THR A 1 95 ? 9.310 -21.990 -0.119 1.00 41.44 95 THR A O 1
ATOM 675 N N . ARG A 1 96 ? 10.228 -20.348 1.180 1.00 43.81 96 ARG A N 1
ATOM 676 C CA . ARG A 1 96 ? 11.604 -20.849 1.415 1.00 43.81 96 ARG A CA 1
ATOM 677 C C . ARG A 1 96 ? 12.416 -21.066 0.121 1.00 43.81 96 ARG A C 1
ATOM 679 O O . ARG A 1 96 ? 12.088 -21.910 -0.688 1.00 43.81 96 ARG A O 1
ATOM 686 N N . PHE A 1 97 ? 13.486 -20.335 -0.193 1.00 45.06 97 PHE A N 1
ATOM 687 C CA . PHE A 1 97 ? 14.734 -20.191 0.568 1.00 45.06 97 PHE A CA 1
ATOM 688 C C . PHE A 1 97 ? 15.027 -21.383 1.496 1.00 45.06 97 PHE A C 1
ATOM 690 O O . PHE A 1 97 ? 14.904 -21.272 2.712 1.00 45.06 97 PHE A O 1
ATOM 697 N N . SER A 1 98 ? 15.351 -22.548 0.930 1.00 44.88 98 SER A N 1
ATOM 698 C CA . SER A 1 98 ? 16.105 -23.616 1.611 1.00 44.88 98 SER A CA 1
ATOM 699 C C . SER A 1 98 ? 16.857 -24.466 0.574 1.00 44.88 98 SER A C 1
ATOM 701 O O . SER A 1 98 ? 16.234 -25.116 -0.257 1.00 44.88 98 SER A O 1
ATOM 703 N N . ASP A 1 99 ? 18.183 -24.343 0.654 1.00 44.56 99 ASP A N 1
ATOM 704 C CA . ASP A 1 99 ? 19.313 -25.179 0.218 1.00 44.56 99 ASP A CA 1
ATOM 705 C C . ASP A 1 99 ? 19.319 -25.967 -1.113 1.00 44.56 99 ASP A C 1
ATOM 707 O O . ASP A 1 99 ? 18.475 -26.836 -1.337 1.00 44.56 99 ASP A O 1
ATOM 711 N N . PRO A 1 100 ? 20.371 -25.807 -1.952 1.00 46.62 100 PRO A N 1
ATOM 712 C CA . PRO A 1 100 ? 20.732 -26.830 -2.926 1.00 46.62 100 PRO A CA 1
ATOM 713 C C . PRO A 1 100 ? 21.248 -28.082 -2.197 1.00 46.62 100 PRO A C 1
ATOM 715 O O . PRO A 1 100 ? 22.269 -28.058 -1.510 1.00 46.62 100 PRO A O 1
ATOM 718 N N . ALA A 1 101 ? 20.515 -29.182 -2.362 1.00 45.62 101 ALA A N 1
ATOM 719 C CA . ALA A 1 101 ? 20.844 -30.500 -1.840 1.00 45.62 101 ALA A CA 1
ATOM 720 C C . ALA A 1 101 ? 22.256 -30.963 -2.252 1.00 45.62 101 ALA A C 1
ATOM 722 O O . ALA A 1 101 ? 22.624 -30.941 -3.428 1.00 45.62 101 ALA A O 1
ATOM 723 N N . ALA A 1 102 ? 23.020 -31.428 -1.263 1.00 49.47 102 ALA A N 1
ATOM 724 C CA . ALA A 1 102 ? 24.281 -32.136 -1.440 1.00 49.47 102 ALA A CA 1
ATOM 725 C C . ALA A 1 102 ? 24.089 -33.453 -2.228 1.00 49.47 102 ALA A C 1
ATOM 727 O O . ALA A 1 102 ? 23.118 -34.170 -1.970 1.00 49.47 102 ALA A O 1
ATOM 728 N N . PRO A 1 103 ? 25.012 -33.839 -3.132 1.00 48.28 103 PRO A N 1
ATOM 729 C CA . PRO A 1 103 ? 24.994 -35.157 -3.750 1.00 48.28 103 PRO A CA 1
ATOM 730 C C . PRO A 1 103 ? 25.771 -36.156 -2.881 1.00 48.28 103 PRO A C 1
ATOM 732 O O . PRO A 1 103 ? 26.986 -36.048 -2.726 1.00 48.28 103 PRO A O 1
ATOM 735 N N . GLY A 1 104 ? 25.081 -37.154 -2.327 1.00 51.88 104 GLY A N 1
ATOM 736 C CA . GLY A 1 104 ? 25.731 -38.237 -1.588 1.00 51.88 104 GLY A CA 1
ATOM 737 C C . GLY A 1 104 ? 24.791 -39.378 -1.205 1.00 51.88 104 GLY A C 1
ATOM 738 O O . GLY A 1 104 ? 24.289 -39.385 -0.090 1.00 51.88 104 GLY A O 1
ATOM 739 N N . ALA A 1 105 ? 24.571 -40.321 -2.129 1.00 43.84 105 ALA A N 1
ATOM 740 C CA . ALA A 1 105 ? 24.261 -41.744 -1.882 1.00 43.84 105 ALA A CA 1
ATOM 741 C C . ALA A 1 105 ? 24.089 -42.448 -3.249 1.00 43.84 105 ALA A C 1
ATOM 743 O O . ALA A 1 105 ? 23.089 -42.253 -3.931 1.00 43.84 105 ALA A O 1
ATOM 744 N N . SER A 1 106 ? 25.148 -43.045 -3.801 1.00 51.88 106 SER A N 1
ATOM 745 C CA . SER A 1 106 ? 25.490 -44.479 -3.703 1.00 51.88 106 SER A CA 1
ATOM 746 C C . SER A 1 106 ? 24.902 -45.341 -4.829 1.00 51.88 106 SER A C 1
ATOM 748 O O . SER A 1 106 ? 23.703 -45.610 -4.866 1.00 51.88 106 SER A O 1
ATOM 750 N N . ARG A 1 107 ? 25.795 -45.874 -5.668 1.00 51.09 107 ARG A N 1
ATOM 751 C CA . ARG A 1 107 ? 25.916 -47.316 -5.919 1.00 51.09 107 ARG A CA 1
ATOM 752 C C . ARG A 1 107 ? 27.389 -47.687 -5.931 1.00 51.09 107 ARG A C 1
ATOM 754 O O . ARG A 1 107 ? 28.179 -46.838 -6.396 1.00 51.09 107 ARG A O 1
#

Secondary structure (DSSP, 8-state):
------HHHHHHHHHHHHHTT--TT-----HHHHHHHHHHHHHHTTT-HHHHHHHHH--SS---HHHHHHHHHHHHHH----TTS-S---S--------PPP-----

Foldseek 3Di:
DDPPCPPVNVLLQVLQCLLQPPDVPDNGHDPVSSVLSVVLLVVLVVVPLFVSLCSSQVDPPGHDPSSSVSSVVSNVSNDDPDPVDPDDDPPPPDDDDDDDDDDDDDD